Protein AF-A0A9D4HPY4-F1 (afdb_monomer_lite)

pLDDT: mean 86.88, std 7.31, range [51.81, 95.44]

Foldseek 3Di:
DDDDDPVLLVCLQQDLVSVLVVLCVLCVVDDDLVSLVVNVVSLVSSLVVLVVPPPSSVVSNVSNVVSSVVVVSQVVLVPDDVRVNVSVVVVVVVD

Radius of gyration: 14.13 Å; chains: 1; bounding box: 35×23×38 Å

Organism: Dreissena polymorpha (NCBI:txid45954)

Structure (mmCIF, N/CA/C/O backbone):
data_AF-A0A9D4HPY4-F1
#
_entry.id   AF-A0A9D4HPY4-F1
#
loop_
_atom_site.group_PDB
_atom_site.id
_atom_site.type_symbol
_atom_site.label_atom_id
_atom_site.label_alt_id
_atom_site.label_comp_id
_atom_site.label_asym_id
_atom_site.label_entity_id
_atom_site.label_seq_id
_atom_site.pdbx_PDB_ins_code
_atom_site.Cartn_x
_atom_site.Cartn_y
_atom_site.Cartn_z
_atom_site.occupancy
_atom_site.B_iso_or_equiv
_atom_site.auth_seq_id
_atom_site.auth_comp_id
_atom_site.auth_asym_id
_atom_site.auth_atom_id
_atom_site.pdbx_PDB_model_num
ATOM 1 N N . MET A 1 1 ? -15.557 1.119 -7.661 1.00 51.81 1 MET A N 1
ATOM 2 C CA . MET A 1 1 ? -14.199 0.604 -7.387 1.00 51.81 1 MET A CA 1
ATOM 3 C C . MET A 1 1 ? -13.515 0.445 -8.736 1.00 51.81 1 MET A C 1
ATOM 5 O O . MET A 1 1 ? -13.965 -0.395 -9.500 1.00 51.81 1 MET A O 1
ATOM 9 N N . HIS A 1 2 ? -12.553 1.308 -9.085 1.00 62.16 2 HIS A N 1
ATOM 10 C CA . HIS A 1 2 ? -11.766 1.136 -10.319 1.00 62.16 2 HIS A CA 1
ATOM 11 C C . HIS A 1 2 ? -10.943 -0.146 -10.191 1.00 62.16 2 HIS A C 1
ATOM 13 O O . HIS A 1 2 ? -10.202 -0.287 -9.213 1.00 62.16 2 HIS A O 1
ATOM 19 N N . VAL A 1 3 ? -11.147 -1.086 -11.111 1.00 69.00 3 VAL A N 1
ATOM 20 C CA . VAL A 1 3 ? -10.382 -2.333 -11.196 1.00 69.00 3 VAL A CA 1
ATOM 21 C C . VAL A 1 3 ? -9.139 -2.025 -12.015 1.00 69.00 3 VAL A C 1
ATOM 23 O O . VAL A 1 3 ? -9.270 -1.574 -13.148 1.00 69.00 3 VAL A O 1
ATOM 26 N N . LEU A 1 4 ? -7.959 -2.261 -11.443 1.00 73.88 4 LEU A N 1
ATOM 27 C CA . LEU A 1 4 ? -6.702 -2.065 -12.160 1.00 73.88 4 LEU A CA 1
ATOM 28 C C . LEU A 1 4 ? -6.603 -3.082 -13.292 1.00 73.88 4 LEU A C 1
ATOM 30 O O . LEU A 1 4 ? -6.730 -4.291 -13.078 1.00 73.88 4 LEU A O 1
ATOM 34 N N . THR A 1 5 ? -6.370 -2.579 -14.492 1.00 84.69 5 THR A N 1
ATOM 35 C CA . THR A 1 5 ? -5.978 -3.384 -15.641 1.00 84.69 5 THR A CA 1
ATOM 36 C C . THR A 1 5 ? -4.573 -3.950 -15.433 1.00 84.69 5 THR A C 1
ATOM 38 O O . THR A 1 5 ? -3.798 -3.478 -14.596 1.00 84.69 5 THR A O 1
ATOM 41 N N . LYS A 1 6 ? -4.226 -4.986 -16.206 1.00 81.69 6 LYS A N 1
ATOM 42 C CA . LYS A 1 6 ? -2.881 -5.573 -16.165 1.00 81.69 6 LYS A CA 1
ATOM 43 C C . LYS A 1 6 ? -1.807 -4.532 -16.502 1.00 81.69 6 LYS A C 1
ATOM 45 O O . LYS A 1 6 ? -0.784 -4.500 -15.833 1.00 81.69 6 LYS A O 1
ATOM 50 N N . ASP A 1 7 ? -2.075 -3.662 -17.473 1.00 84.75 7 ASP A N 1
ATOM 51 C CA . ASP A 1 7 ? -1.128 -2.637 -17.915 1.00 84.75 7 ASP A CA 1
ATOM 52 C C . ASP A 1 7 ? -0.882 -1.583 -16.825 1.00 84.75 7 ASP A C 1
ATOM 54 O O . ASP A 1 7 ? 0.268 -1.258 -16.541 1.00 84.75 7 ASP A O 1
ATOM 58 N N . GLU A 1 8 ? -1.934 -1.116 -16.139 1.00 83.50 8 GLU A N 1
ATOM 59 C CA . GLU A 1 8 ? -1.799 -0.207 -14.986 1.00 83.50 8 GLU A CA 1
ATOM 60 C C . GLU A 1 8 ? -0.993 -0.855 -13.849 1.00 83.50 8 GLU A C 1
ATOM 62 O O . GLU A 1 8 ? -0.163 -0.200 -13.217 1.00 83.50 8 GLU A O 1
ATOM 67 N N . LEU A 1 9 ? -1.193 -2.157 -13.607 1.00 83.75 9 LEU A N 1
ATOM 68 C CA . LEU A 1 9 ? -0.433 -2.901 -12.604 1.00 83.75 9 LEU A CA 1
ATOM 69 C C . LEU A 1 9 ? 1.053 -2.998 -12.977 1.00 83.75 9 LEU A C 1
ATOM 71 O O . LEU A 1 9 ? 1.915 -2.810 -12.120 1.00 83.75 9 LEU A O 1
ATOM 75 N N . THR A 1 10 ? 1.355 -3.269 -14.249 1.00 84.44 10 THR A N 1
ATOM 76 C CA . THR A 1 10 ? 2.728 -3.330 -14.759 1.00 84.44 10 THR A CA 1
ATOM 77 C C . THR A 1 10 ? 3.409 -1.967 -14.656 1.00 84.44 10 THR A C 1
ATOM 79 O O . THR A 1 10 ? 4.517 -1.902 -14.135 1.00 84.44 10 THR A O 1
ATOM 82 N N . ILE A 1 11 ? 2.757 -0.871 -15.061 1.00 85.31 11 ILE A N 1
ATOM 83 C CA . ILE A 1 11 ? 3.330 0.484 -14.950 1.00 85.31 11 ILE A CA 1
ATOM 84 C C . ILE A 1 11 ? 3.636 0.817 -13.487 1.00 85.31 11 ILE A C 1
ATOM 86 O O . ILE A 1 11 ? 4.753 1.223 -13.177 1.00 85.31 11 ILE A O 1
ATOM 90 N N . ALA A 1 12 ? 2.702 0.545 -12.571 1.00 84.44 12 ALA A N 1
ATOM 91 C CA . ALA A 1 12 ? 2.894 0.773 -11.138 1.00 84.44 12 ALA A CA 1
ATOM 92 C C . ALA A 1 12 ? 4.048 -0.043 -10.520 1.00 84.44 12 ALA A C 1
ATOM 94 O O . ALA A 1 12 ? 4.508 0.287 -9.430 1.00 84.44 12 ALA A O 1
ATOM 95 N N . CYS A 1 13 ? 4.531 -1.103 -11.183 1.00 84.56 13 CYS A N 1
ATOM 96 C CA . CYS A 1 13 ? 5.721 -1.833 -10.735 1.00 84.56 13 CYS A CA 1
ATOM 97 C C . CYS A 1 13 ? 7.017 -1.064 -10.993 1.00 84.56 13 CYS A C 1
ATOM 99 O O . CYS A 1 13 ? 7.963 -1.209 -10.223 1.00 84.56 13 CYS A O 1
ATOM 101 N N . PHE A 1 14 ? 7.077 -0.282 -12.070 1.00 85.25 14 PHE A N 1
ATOM 102 C CA . PHE A 1 14 ? 8.311 0.359 -12.532 1.00 85.25 14 PHE A CA 1
ATOM 103 C C . PHE A 1 14 ? 8.320 1.873 -12.295 1.00 85.25 14 PHE A C 1
ATOM 105 O O . PHE A 1 14 ? 9.394 2.454 -12.129 1.00 85.25 14 PHE A O 1
ATOM 112 N N . ASP A 1 15 ? 7.140 2.486 -12.212 1.00 89.50 15 ASP A N 1
ATOM 113 C CA . ASP A 1 15 ? 6.933 3.911 -11.986 1.00 89.50 15 ASP A CA 1
ATOM 114 C C . ASP A 1 15 ? 6.464 4.173 -10.543 1.00 89.50 15 ASP A C 1
ATOM 116 O O . ASP A 1 15 ? 5.336 3.862 -10.147 1.00 89.50 15 ASP A O 1
ATOM 120 N N . GLU A 1 16 ? 7.369 4.734 -9.737 1.00 89.06 16 GLU A N 1
ATOM 121 C CA . GLU A 1 16 ? 7.110 5.036 -8.328 1.00 89.06 16 GLU A CA 1
ATOM 122 C C . GLU A 1 16 ? 6.147 6.214 -8.131 1.00 89.06 16 GLU A C 1
ATOM 124 O O . GLU A 1 16 ? 5.423 6.235 -7.132 1.00 89.06 16 GLU A O 1
ATOM 129 N N . ASP A 1 17 ? 6.103 7.147 -9.084 1.00 90.94 17 ASP A N 1
ATOM 130 C CA . ASP A 1 17 ? 5.217 8.309 -9.044 1.00 90.94 17 ASP A CA 1
ATOM 131 C C . ASP A 1 17 ? 3.791 7.886 -9.405 1.00 90.94 17 ASP A C 1
ATOM 133 O O . ASP A 1 17 ? 2.840 8.249 -8.712 1.00 90.94 17 ASP A O 1
ATOM 137 N N . TYR A 1 18 ? 3.636 7.015 -10.407 1.00 91.56 18 TYR A N 1
ATOM 138 C CA . TYR A 1 18 ? 2.335 6.435 -10.739 1.00 91.56 18 TYR A CA 1
ATOM 139 C C . TYR A 1 18 ? 1.779 5.565 -9.599 1.00 91.56 18 TYR A C 1
ATOM 141 O O . TYR A 1 18 ? 0.595 5.633 -9.262 1.00 91.56 18 TYR A O 1
ATOM 149 N N . PHE A 1 19 ? 2.631 4.776 -8.935 1.00 91.19 19 PHE A N 1
ATOM 150 C CA . PHE A 1 19 ? 2.218 4.034 -7.741 1.00 91.19 19 PHE A CA 1
ATOM 151 C C . PHE A 1 19 ? 1.786 4.961 -6.591 1.00 91.19 19 PHE A C 1
ATOM 153 O O . PHE A 1 19 ? 0.795 4.674 -5.909 1.00 91.19 19 PHE A O 1
ATOM 160 N N . ALA A 1 20 ? 2.502 6.070 -6.378 1.00 91.56 20 ALA A N 1
ATOM 161 C CA . ALA A 1 20 ? 2.132 7.086 -5.394 1.00 91.56 20 ALA A CA 1
ATOM 162 C C . ALA A 1 20 ? 0.770 7.719 -5.722 1.00 91.56 20 ALA A C 1
ATOM 164 O O . ALA A 1 20 ? -0.083 7.816 -4.839 1.00 91.56 20 ALA A O 1
ATOM 165 N N . GLU A 1 21 ? 0.520 8.049 -6.990 1.00 92.50 21 GLU A N 1
ATOM 166 C CA . GLU A 1 21 ? -0.761 8.591 -7.448 1.00 92.50 21 GLU A CA 1
ATOM 167 C C . GLU A 1 21 ? -1.918 7.623 -7.154 1.00 92.50 21 GLU A C 1
ATOM 169 O O . GLU A 1 21 ? -2.937 8.012 -6.577 1.00 92.50 21 GLU A O 1
ATOM 174 N N . LEU A 1 22 ? -1.752 6.334 -7.474 1.00 89.88 22 LEU A N 1
ATOM 175 C CA . LEU A 1 22 ? -2.763 5.316 -7.178 1.00 89.88 22 LEU A CA 1
ATOM 176 C C . LEU A 1 22 ? -3.046 5.208 -5.674 1.00 89.88 22 LEU A C 1
ATOM 178 O O . LEU A 1 22 ? -4.208 5.070 -5.281 1.00 89.88 22 LEU A O 1
ATOM 182 N N . LEU A 1 23 ? -2.013 5.275 -4.828 1.00 90.12 23 LEU A N 1
ATOM 183 C CA . LEU A 1 23 ? -2.179 5.293 -3.374 1.00 90.12 23 LEU A CA 1
ATOM 184 C C . LEU A 1 23 ? -2.926 6.548 -2.913 1.00 90.12 23 LEU A C 1
ATOM 186 O O . LEU A 1 23 ? -3.890 6.431 -2.158 1.00 90.12 23 LEU A O 1
ATOM 190 N N . GLU A 1 24 ? -2.547 7.730 -3.391 1.00 91.56 24 GLU A N 1
ATOM 191 C CA . GLU A 1 24 ? -3.202 8.998 -3.052 1.00 91.56 24 GLU A CA 1
ATOM 192 C C . GLU A 1 24 ? -4.679 8.996 -3.421 1.00 91.56 24 GLU A C 1
ATOM 194 O O . GLU A 1 24 ? -5.519 9.358 -2.596 1.00 91.56 24 GLU A O 1
ATOM 199 N N . GLN A 1 25 ? -5.026 8.481 -4.600 1.00 89.69 25 GLN A N 1
ATOM 200 C CA . GLN A 1 25 ? -6.417 8.323 -5.016 1.00 89.69 25 GLN A CA 1
ATOM 201 C C . GLN A 1 25 ? -7.222 7.440 -4.047 1.00 89.69 25 GLN A C 1
ATOM 203 O O . GLN A 1 25 ? -8.400 7.715 -3.804 1.00 89.69 25 GLN A O 1
ATOM 208 N N . LYS A 1 26 ? -6.620 6.388 -3.465 1.00 86.75 26 LYS A N 1
ATOM 209 C CA . LYS A 1 26 ? -7.295 5.556 -2.447 1.00 86.75 26 LYS A CA 1
ATOM 210 C C . LYS A 1 26 ? -7.411 6.264 -1.101 1.00 86.75 26 LYS A C 1
ATOM 212 O O . LYS A 1 26 ? -8.403 6.071 -0.403 1.00 86.75 26 LYS A O 1
ATOM 217 N N . LEU A 1 27 ? -6.411 7.062 -0.741 1.00 88.81 27 LEU A N 1
ATOM 218 C CA . LEU A 1 27 ? -6.313 7.737 0.553 1.00 88.81 27 LEU A CA 1
ATOM 219 C C . LEU A 1 27 ? -7.095 9.059 0.612 1.00 88.81 27 LEU A C 1
ATOM 221 O O 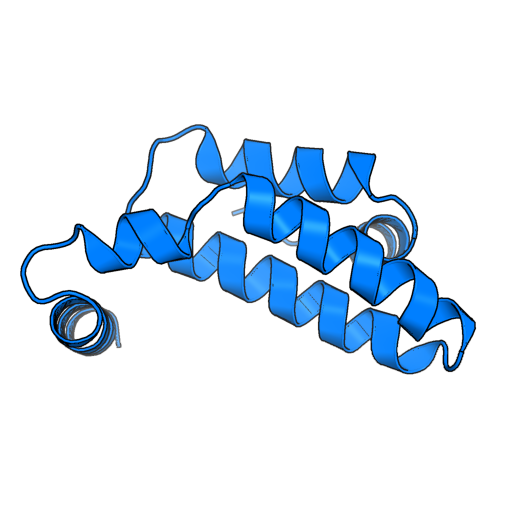. LEU A 1 27 ? -7.359 9.555 1.707 1.00 88.81 27 LEU A O 1
ATOM 225 N N . ASN A 1 28 ? -7.511 9.606 -0.535 1.00 87.31 28 ASN A N 1
ATOM 226 C CA . ASN A 1 28 ? -8.140 10.927 -0.649 1.00 87.31 28 ASN A CA 1
ATOM 227 C C . ASN A 1 28 ? -9.434 11.085 0.180 1.00 87.31 28 ASN A C 1
ATOM 229 O O . ASN A 1 28 ? -9.784 12.183 0.597 1.00 87.31 28 ASN A O 1
ATOM 233 N N . ASN A 1 29 ? -10.129 9.983 0.479 1.00 82.38 29 ASN A N 1
ATOM 234 C CA . ASN A 1 29 ? -11.370 9.993 1.265 1.00 82.38 29 ASN A CA 1
ATOM 235 C C . ASN A 1 29 ? -11.146 9.839 2.785 1.00 82.38 29 ASN A C 1
ATOM 237 O O . ASN A 1 29 ? -12.098 9.597 3.528 1.00 82.38 29 ASN A O 1
ATOM 241 N N . GLY A 1 30 ? -9.902 9.974 3.252 1.00 86.94 30 GLY A N 1
ATOM 242 C CA . GLY A 1 30 ? -9.522 9.786 4.650 1.00 86.94 30 GLY A CA 1
ATOM 243 C C . GLY A 1 30 ? -9.180 8.334 4.995 1.00 86.94 30 GLY A C 1
ATOM 244 O O . GLY A 1 30 ? -9.404 7.408 4.220 1.00 86.94 30 GLY A O 1
ATOM 245 N N . LEU A 1 31 ? -8.597 8.129 6.179 1.00 90.56 31 LEU A N 1
ATOM 246 C CA . LEU A 1 31 ? -8.132 6.813 6.618 1.00 90.56 31 LEU A CA 1
ATOM 247 C C . LEU A 1 31 ? -9.234 6.044 7.358 1.00 90.56 31 LEU A C 1
ATOM 249 O O . LEU A 1 31 ? -9.712 6.466 8.411 1.00 90.56 31 LEU A O 1
ATOM 253 N N . SER A 1 32 ? -9.585 4.879 6.820 1.00 92.69 32 SER A N 1
ATOM 254 C CA . SER A 1 32 ? -10.485 3.886 7.412 1.00 92.69 32 SER A CA 1
ATOM 255 C C . SER A 1 32 ? -9.911 2.480 7.219 1.00 92.69 32 SER A C 1
ATOM 257 O O . SER A 1 32 ? -8.941 2.295 6.480 1.00 92.69 32 SER A O 1
ATOM 259 N N . TRP A 1 33 ? -10.512 1.465 7.851 1.00 92.94 33 TRP A N 1
ATOM 260 C CA . TRP A 1 33 ? -10.086 0.079 7.634 1.00 92.94 33 TRP A CA 1
ATOM 261 C C . TRP A 1 33 ? -10.269 -0.375 6.180 1.00 92.94 33 TRP A C 1
ATOM 263 O O . TRP A 1 33 ? -9.386 -1.050 5.659 1.00 92.94 33 TRP A O 1
ATOM 273 N N . ASP A 1 34 ? -11.333 0.054 5.495 1.00 91.12 34 ASP A N 1
ATOM 274 C CA . ASP A 1 34 ? -11.531 -0.216 4.061 1.00 91.12 34 ASP A CA 1
ATOM 275 C C . ASP 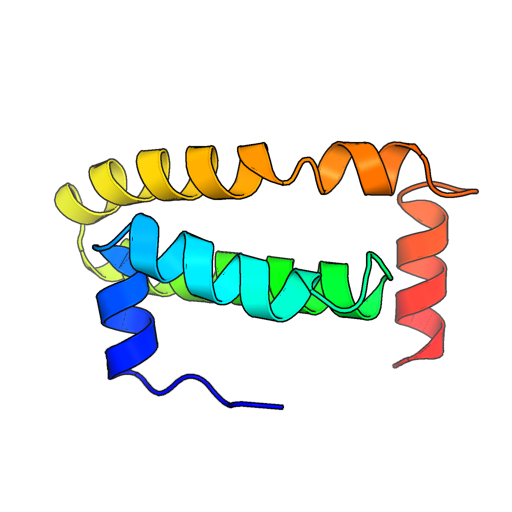A 1 34 ? -10.437 0.392 3.192 1.00 91.12 34 ASP A C 1
ATOM 277 O O . ASP A 1 34 ? -9.905 -0.251 2.283 1.00 91.12 34 ASP A O 1
ATOM 281 N N . VAL A 1 35 ? -10.081 1.641 3.487 1.00 90.69 35 VAL A N 1
ATOM 282 C CA . VAL A 1 35 ? -9.032 2.363 2.769 1.00 90.69 35 VAL A CA 1
ATOM 283 C C . VAL A 1 35 ? -7.675 1.708 3.021 1.00 90.69 35 VAL A C 1
ATOM 285 O O . VAL A 1 35 ? -6.931 1.470 2.072 1.00 90.69 35 VAL A O 1
ATOM 288 N N . PHE A 1 36 ? -7.384 1.329 4.270 1.00 91.88 36 PHE A N 1
ATOM 289 C CA . PHE A 1 36 ? -6.181 0.580 4.627 1.00 91.88 36 PHE A CA 1
ATOM 290 C C . PHE A 1 36 ? -6.094 -0.752 3.872 1.00 91.88 36 PHE A C 1
ATOM 292 O O . PHE A 1 36 ? -5.063 -1.042 3.266 1.00 91.88 36 PHE A O 1
ATOM 299 N N . VAL A 1 37 ? -7.174 -1.541 3.856 1.00 90.31 37 VAL A N 1
ATOM 300 C CA . VAL A 1 37 ? -7.229 -2.817 3.124 1.00 90.31 37 VAL A CA 1
ATOM 301 C C . VAL A 1 37 ? -7.009 -2.589 1.635 1.00 90.31 37 VAL A C 1
ATOM 303 O O . VAL A 1 37 ? -6.206 -3.288 1.027 1.00 90.31 37 VAL A O 1
ATOM 306 N N . THR A 1 38 ? -7.659 -1.586 1.048 1.00 89.69 38 THR A N 1
ATOM 307 C CA . THR A 1 38 ? -7.524 -1.286 -0.383 1.00 89.69 38 THR A CA 1
ATOM 308 C C . THR A 1 38 ? -6.091 -0.879 -0.743 1.00 89.69 38 THR A C 1
ATOM 310 O O . THR A 1 38 ? -5.541 -1.381 -1.722 1.00 89.69 38 THR A O 1
ATOM 313 N N . ALA A 1 39 ? -5.459 -0.018 0.062 1.00 90.50 39 ALA A N 1
ATOM 314 C CA . ALA A 1 39 ? -4.066 0.384 -0.127 1.00 90.50 39 ALA A CA 1
ATOM 315 C C . ALA A 1 39 ? -3.096 -0.798 0.049 1.00 90.50 39 ALA A C 1
ATOM 317 O O . ALA A 1 39 ? -2.152 -0.954 -0.726 1.00 90.50 39 ALA A O 1
ATOM 318 N N . PHE A 1 40 ? -3.346 -1.664 1.035 1.00 90.12 40 PHE A N 1
ATOM 319 C CA . PHE A 1 40 ? -2.533 -2.855 1.275 1.00 90.12 40 PHE A CA 1
ATOM 320 C C . PHE A 1 40 ? -2.670 -3.888 0.148 1.00 90.12 40 PHE A C 1
ATOM 322 O O . PHE A 1 40 ? -1.668 -4.436 -0.304 1.00 90.12 40 PHE A O 1
ATOM 329 N N . VAL A 1 41 ? -3.885 -4.124 -0.353 1.00 89.62 41 VAL A N 1
ATO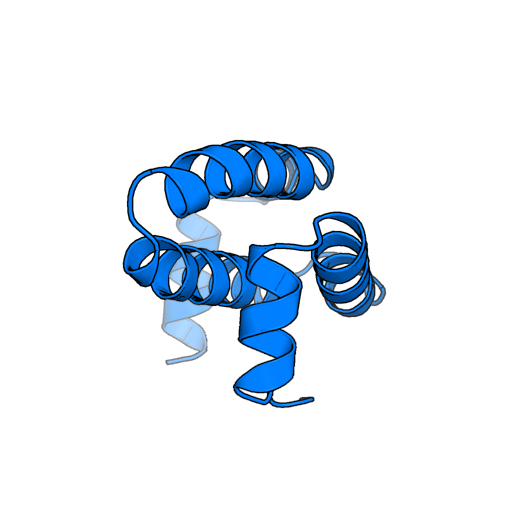M 330 C CA . VAL A 1 41 ? -4.136 -5.021 -1.492 1.00 89.62 41 VAL A CA 1
ATOM 331 C C . VAL A 1 41 ? -3.450 -4.505 -2.756 1.00 89.62 41 VAL A C 1
ATOM 333 O O . VAL A 1 41 ? -2.819 -5.298 -3.451 1.00 89.62 41 VAL A O 1
ATOM 336 N N . LEU A 1 42 ? -3.510 -3.196 -3.028 1.00 89.12 42 LEU A N 1
ATOM 337 C CA . LEU A 1 42 ? -2.765 -2.573 -4.127 1.00 89.12 42 LEU A CA 1
ATOM 338 C C . LEU A 1 42 ? -1.258 -2.842 -3.992 1.00 89.12 42 LEU A C 1
ATOM 340 O O . LEU A 1 42 ? -0.641 -3.335 -4.932 1.00 89.12 42 LEU A O 1
ATOM 344 N N . PHE A 1 43 ? -0.680 -2.583 -2.815 1.00 89.94 43 PHE A N 1
ATOM 345 C CA . PHE A 1 43 ? 0.737 -2.847 -2.562 1.00 89.94 43 PHE A CA 1
ATOM 346 C C . PHE A 1 43 ? 1.095 -4.320 -2.803 1.00 89.94 43 PHE A C 1
ATOM 348 O O . PHE A 1 43 ? 2.036 -4.609 -3.535 1.00 89.94 43 PHE A O 1
ATOM 355 N N . VAL A 1 44 ? 0.320 -5.265 -2.261 1.00 89.44 44 VAL A N 1
ATOM 356 C CA . VAL A 1 44 ? 0.557 -6.705 -2.464 1.00 89.44 44 VAL A CA 1
ATOM 357 C C . VAL A 1 44 ? 0.435 -7.102 -3.938 1.00 89.44 44 VAL A C 1
ATOM 359 O O . VAL A 1 44 ? 1.222 -7.924 -4.405 1.00 89.44 44 VAL A O 1
ATOM 362 N N . ALA A 1 45 ? -0.513 -6.530 -4.682 1.00 88.69 45 ALA A N 1
ATOM 363 C CA . ALA A 1 45 ? -0.681 -6.815 -6.104 1.00 88.69 45 ALA A CA 1
ATOM 364 C C . ALA A 1 45 ? 0.542 -6.366 -6.921 1.00 88.69 45 ALA A C 1
ATOM 366 O O . ALA A 1 45 ? 1.065 -7.152 -7.709 1.00 88.69 45 ALA A O 1
ATOM 367 N N . VAL A 1 46 ? 1.056 -5.160 -6.660 1.00 87.81 46 VAL A N 1
ATOM 368 C CA . VAL A 1 46 ? 2.281 -4.644 -7.294 1.00 87.81 46 VAL A CA 1
ATOM 369 C C . VAL A 1 46 ? 3.504 -5.478 -6.888 1.00 87.81 46 VAL A C 1
ATOM 371 O O . VAL A 1 46 ? 4.289 -5.880 -7.739 1.00 87.81 46 VAL A O 1
ATOM 374 N N . VAL A 1 47 ? 3.644 -5.834 -5.605 1.00 86.50 47 VAL A N 1
ATOM 375 C CA . VAL A 1 47 ? 4.745 -6.688 -5.105 1.00 86.50 47 VAL A CA 1
ATOM 376 C C . VAL A 1 47 ? 4.696 -8.107 -5.684 1.00 86.50 47 VAL A C 1
ATOM 378 O O . VAL A 1 47 ? 5.721 -8.768 -5.841 1.00 86.50 47 VAL A O 1
ATOM 381 N N . ARG A 1 48 ? 3.511 -8.619 -6.003 1.00 87.12 48 ARG A N 1
ATOM 382 C CA . ARG A 1 48 ? 3.390 -9.911 -6.675 1.00 87.12 48 ARG A CA 1
ATOM 383 C C . ARG A 1 48 ? 3.805 -9.801 -8.135 1.00 87.12 48 ARG A C 1
ATOM 385 O O . ARG A 1 48 ? 4.537 -10.662 -8.609 1.00 87.12 48 ARG A O 1
ATOM 392 N N . GLU A 1 49 ? 3.367 -8.761 -8.830 1.00 86.62 49 GLU A N 1
ATOM 393 C CA . GLU A 1 49 ? 3.702 -8.561 -10.239 1.00 86.62 49 GLU A CA 1
ATOM 394 C C . GLU A 1 49 ? 5.205 -8.323 -10.420 1.00 86.62 49 GLU A C 1
ATOM 396 O O . GLU A 1 49 ? 5.842 -8.996 -11.226 1.00 86.62 49 GLU A O 1
ATOM 401 N N . ILE A 1 50 ? 5.810 -7.483 -9.578 1.00 85.06 50 ILE A N 1
ATOM 402 C CA . ILE A 1 50 ? 7.241 -7.167 -9.633 1.00 85.06 50 ILE A CA 1
ATOM 403 C C . ILE A 1 50 ? 8.143 -8.399 -9.433 1.00 85.06 50 ILE A C 1
ATOM 405 O O . ILE A 1 50 ? 9.253 -8.456 -9.963 1.00 85.06 50 ILE A O 1
ATOM 409 N N . SER A 1 51 ? 7.661 -9.416 -8.705 1.00 83.12 51 SER A N 1
ATOM 410 C CA . SER A 1 51 ? 8.407 -10.657 -8.464 1.00 83.12 51 SER A CA 1
ATOM 411 C C . SER A 1 51 ? 8.667 -11.470 -9.738 1.00 83.12 51 SER A C 1
ATOM 413 O O . SER A 1 51 ? 9.583 -12.289 -9.759 1.00 83.12 51 SER A O 1
ATOM 415 N N . ASN A 1 52 ? 7.934 -11.194 -10.821 1.00 85.19 52 ASN A N 1
ATOM 416 C CA . ASN A 1 52 ? 8.138 -11.823 -12.125 1.00 85.19 52 ASN A CA 1
ATOM 417 C C . ASN A 1 52 ? 9.391 -11.301 -12.867 1.00 85.19 52 ASN A C 1
ATOM 419 O O . ASN A 1 52 ? 9.780 -11.889 -13.874 1.00 85.19 52 ASN A O 1
ATOM 423 N N . TYR A 1 53 ? 10.037 -10.228 -12.384 1.00 80.69 53 TYR A N 1
ATOM 424 C CA . TYR A 1 53 ? 11.091 -9.490 -13.104 1.00 80.69 53 TYR A CA 1
ATOM 425 C C . TYR A 1 53 ? 12.490 -9.576 -12.446 1.00 80.69 53 TYR A C 1
ATOM 427 O O . TYR A 1 53 ? 13.355 -8.731 -12.675 1.00 80.69 53 TYR A O 1
ATOM 435 N N . ASN A 1 54 ? 12.748 -10.617 -11.640 1.00 77.94 54 ASN A N 1
ATOM 436 C CA . ASN A 1 54 ? 14.064 -10.952 -11.061 1.00 77.94 54 ASN A CA 1
ATOM 437 C C . ASN A 1 54 ? 14.804 -9.747 -10.417 1.00 77.94 54 ASN A C 1
ATOM 439 O O . ASN A 1 54 ? 14.274 -9.094 -9.519 1.00 77.94 54 ASN A O 1
ATOM 443 N N . ALA A 1 55 ? 16.053 -9.473 -10.823 1.00 74.44 55 ALA A N 1
ATOM 444 C CA . ALA A 1 55 ? 16.920 -8.467 -10.199 1.00 74.44 5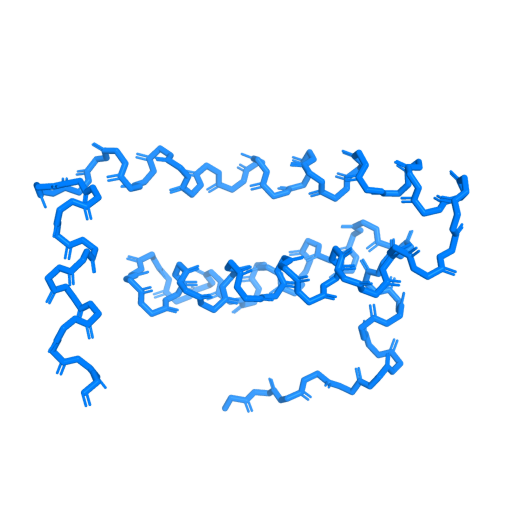5 ALA A CA 1
ATOM 445 C C . ALA A 1 55 ? 16.430 -7.022 -10.405 1.00 74.44 55 ALA A C 1
ATOM 447 O O . ALA A 1 55 ? 16.540 -6.204 -9.491 1.00 74.44 55 ALA A O 1
ATOM 448 N N . GLU A 1 56 ? 15.852 -6.721 -11.570 1.00 77.06 56 GLU A N 1
ATOM 449 C CA . GLU A 1 56 ? 15.221 -5.427 -11.856 1.00 77.06 56 GLU A CA 1
ATOM 450 C C . GLU A 1 56 ? 14.007 -5.219 -10.943 1.00 77.06 56 GLU A C 1
ATOM 452 O O . GLU A 1 56 ? 13.863 -4.170 -10.312 1.00 77.06 56 GLU A O 1
ATOM 457 N N . GLY A 1 57 ? 13.218 -6.277 -10.735 1.00 77.12 57 GLY A N 1
ATOM 458 C CA . GLY A 1 57 ? 12.110 -6.259 -9.787 1.00 77.12 57 GLY A CA 1
ATOM 459 C C . GLY A 1 57 ? 12.534 -5.932 -8.347 1.00 77.12 57 GLY A C 1
ATOM 460 O O . GLY A 1 57 ? 11.847 -5.189 -7.648 1.00 77.12 57 GLY A O 1
ATOM 461 N N . PHE A 1 58 ? 13.698 -6.407 -7.890 1.00 78.56 58 PHE A N 1
ATOM 462 C CA . PHE A 1 58 ? 14.179 -6.107 -6.535 1.00 78.56 58 PHE A CA 1
ATOM 463 C C . PHE A 1 58 ? 14.556 -4.626 -6.342 1.00 78.56 58 PHE A C 1
ATOM 465 O O . PHE A 1 58 ? 14.298 -4.053 -5.279 1.00 78.56 58 PHE A O 1
ATOM 472 N N . TYR A 1 59 ? 15.136 -3.985 -7.363 1.00 82.75 59 TYR A N 1
ATOM 473 C CA . TYR A 1 59 ? 15.454 -2.553 -7.331 1.00 82.75 59 TYR A CA 1
ATOM 474 C C . TYR A 1 59 ? 14.187 -1.705 -7.165 1.00 82.75 59 TYR A C 1
ATOM 476 O O . TYR A 1 59 ? 14.106 -0.860 -6.267 1.00 82.75 59 TYR A O 1
ATOM 484 N N . HIS A 1 60 ? 13.173 -1.981 -7.983 1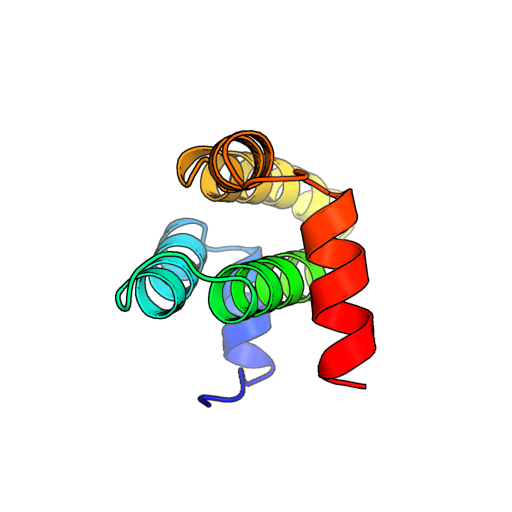.00 84.31 60 HIS A N 1
ATOM 485 C CA . HIS A 1 60 ? 11.904 -1.263 -7.947 1.00 84.31 60 HIS A CA 1
ATOM 486 C C . HIS A 1 60 ? 11.087 -1.582 -6.678 1.00 84.31 60 HIS A C 1
ATOM 488 O O . HIS A 1 60 ? 10.459 -0.688 -6.111 1.00 84.31 60 HIS A O 1
ATOM 494 N N . LEU A 1 61 ? 11.186 -2.798 -6.126 1.00 85.69 61 LEU A N 1
ATOM 495 C CA . LEU A 1 61 ? 10.534 -3.166 -4.864 1.00 85.69 61 LEU A CA 1
ATOM 496 C C . LEU A 1 61 ? 10.971 -2.261 -3.702 1.00 85.69 61 LEU A C 1
ATOM 498 O O . LEU A 1 61 ? 10.132 -1.817 -2.917 1.00 85.69 61 LEU A O 1
ATOM 502 N N . ASN A 1 62 ? 12.267 -1.955 -3.596 1.00 85.31 62 ASN A N 1
ATOM 503 C CA . ASN A 1 62 ? 12.772 -1.055 -2.555 1.00 85.31 62 ASN A CA 1
ATOM 504 C C . ASN A 1 62 ? 12.197 0.362 -2.688 1.00 85.31 62 ASN A C 1
ATOM 506 O O . ASN A 1 62 ? 11.854 0.984 -1.678 1.00 85.31 62 ASN A O 1
ATOM 510 N N . LYS A 1 63 ? 12.051 0.867 -3.918 1.00 86.62 63 LYS A N 1
ATOM 511 C CA . LYS A 1 63 ? 11.421 2.169 -4.175 1.00 86.62 63 LYS A CA 1
ATOM 512 C C . LYS A 1 63 ? 9.957 2.179 -3.739 1.00 86.62 63 LYS A C 1
ATOM 514 O O . LYS A 1 63 ? 9.559 3.032 -2.947 1.00 86.62 63 LYS A O 1
ATOM 519 N N . LEU A 1 64 ? 9.188 1.171 -4.146 1.00 88.06 64 LEU A N 1
ATOM 520 C CA . LEU A 1 64 ? 7.771 1.042 -3.798 1.00 88.06 64 LEU A CA 1
ATOM 521 C C . LEU A 1 64 ? 7.546 0.901 -2.289 1.00 88.06 64 LEU A C 1
ATOM 523 O O . LEU A 1 64 ? 6.631 1.511 -1.735 1.00 88.06 64 LEU A O 1
ATOM 527 N N . GLN A 1 65 ? 8.407 0.153 -1.591 1.00 87.06 65 GLN A N 1
ATOM 528 C CA . GLN A 1 65 ? 8.374 0.080 -0.127 1.00 87.06 65 GLN A CA 1
ATOM 529 C C . GLN A 1 65 ? 8.592 1.452 0.518 1.00 87.06 65 GLN A C 1
ATOM 531 O O . GLN A 1 65 ? 7.921 1.780 1.498 1.00 87.06 65 GLN A O 1
ATOM 536 N N . ASN A 1 66 ? 9.505 2.264 -0.019 1.00 89.38 66 ASN A N 1
ATOM 537 C CA . ASN A 1 66 ? 9.730 3.617 0.479 1.00 89.38 66 ASN A CA 1
ATOM 538 C C . ASN A 1 66 ? 8.522 4.523 0.222 1.00 89.38 66 ASN A C 1
ATOM 540 O O . ASN A 1 66 ? 8.132 5.250 1.132 1.00 89.38 66 ASN A O 1
ATOM 544 N N . VAL A 1 67 ? 7.893 4.444 -0.956 1.00 88.25 67 VAL A N 1
ATOM 545 C CA . VAL A 1 67 ? 6.644 5.167 -1.249 1.00 88.25 67 VAL A CA 1
ATOM 546 C C . VAL A 1 67 ? 5.546 4.765 -0.265 1.00 88.25 67 VAL A C 1
ATOM 548 O O . VAL A 1 67 ? 4.990 5.623 0.412 1.00 88.25 67 VAL A O 1
ATOM 551 N N . PHE A 1 68 ? 5.297 3.467 -0.082 1.00 87.38 68 PHE A N 1
ATOM 552 C CA . PHE A 1 68 ? 4.265 2.981 0.838 1.00 87.38 68 PHE A CA 1
ATOM 553 C C . PHE A 1 68 ? 4.504 3.436 2.290 1.00 87.38 68 PHE A C 1
ATOM 555 O O . PHE A 1 68 ? 3.572 3.840 2.988 1.00 87.38 68 PHE A O 1
ATOM 562 N N . ARG A 1 69 ? 5.766 3.442 2.746 1.00 88.69 69 ARG A N 1
ATOM 563 C CA . ARG A 1 69 ? 6.145 3.933 4.084 1.00 88.69 69 ARG A CA 1
ATOM 564 C C . ARG A 1 69 ? 5.856 5.424 4.283 1.00 88.69 69 ARG A C 1
ATOM 566 O O . ARG A 1 69 ? 5.512 5.803 5.403 1.00 88.69 69 ARG A O 1
ATOM 573 N N . LYS A 1 70 ? 5.943 6.261 3.238 1.00 90.69 70 LYS A N 1
ATOM 574 C CA . LYS A 1 70 ? 5.650 7.709 3.334 1.00 90.69 70 LYS A CA 1
ATOM 575 C C . LYS A 1 70 ? 4.224 7.986 3.815 1.00 90.69 70 LYS A C 1
ATOM 577 O O . LYS A 1 70 ? 4.015 8.961 4.529 1.00 90.69 70 LYS A O 1
ATOM 582 N N . TYR A 1 71 ? 3.267 7.110 3.506 1.00 87.38 71 TYR A N 1
ATOM 583 C CA . TYR A 1 71 ? 1.865 7.276 3.909 1.00 87.38 71 TYR A CA 1
ATOM 584 C C . TYR A 1 71 ? 1.576 6.868 5.360 1.00 87.38 71 TYR A C 1
ATOM 586 O O . TYR A 1 71 ? 0.443 7.007 5.817 1.00 87.38 71 TYR A O 1
ATOM 594 N N . ARG A 1 72 ? 2.579 6.374 6.105 1.00 88.81 72 ARG A N 1
ATOM 595 C CA . ARG A 1 72 ? 2.496 6.090 7.552 1.00 88.81 72 ARG A CA 1
ATOM 596 C C . ARG A 1 72 ? 1.280 5.241 7.960 1.00 88.81 72 ARG A C 1
ATOM 598 O O . ARG A 1 72 ? 0.768 5.364 9.071 1.00 88.81 72 ARG A O 1
ATOM 605 N N . LEU A 1 73 ? 0.832 4.340 7.083 1.00 86.44 73 LEU A N 1
ATOM 606 C CA . LEU A 1 73 ? -0.340 3.490 7.326 1.00 86.44 73 LEU A CA 1
ATOM 607 C C . LEU A 1 73 ? -0.152 2.589 8.553 1.00 86.44 73 LEU A C 1
ATOM 609 O O . LEU A 1 73 ? -1.093 2.365 9.308 1.00 86.44 73 LEU A O 1
ATOM 613 N N . THR A 1 74 ? 1.075 2.133 8.807 1.00 85.81 74 THR A N 1
ATOM 614 C CA . THR A 1 74 ? 1.432 1.382 10.020 1.00 85.81 74 THR A CA 1
ATOM 615 C C . THR A 1 74 ? 1.253 2.205 11.293 1.00 85.81 74 THR A C 1
ATOM 617 O O . THR A 1 74 ? 0.777 1.681 12.300 1.00 85.81 74 THR A O 1
ATOM 620 N N . ASP A 1 75 ? 1.583 3.495 11.248 1.00 90.94 75 ASP A N 1
ATOM 621 C CA . ASP A 1 75 ? 1.430 4.401 12.388 1.00 90.94 75 ASP A CA 1
ATOM 622 C C . ASP A 1 75 ? -0.049 4.693 12.632 1.00 90.94 75 ASP A C 1
ATOM 624 O O . ASP A 1 75 ? -0.502 4.726 13.775 1.00 90.94 75 ASP A O 1
ATOM 628 N N . TRP A 1 76 ? -0.828 4.843 11.557 1.00 93.25 76 TRP A N 1
ATOM 629 C CA . TRP A 1 76 ? -2.275 4.975 11.663 1.00 93.25 76 TRP A CA 1
ATOM 630 C C . TRP A 1 76 ? -2.907 3.757 12.350 1.00 93.25 76 TRP A C 1
ATOM 632 O O . TRP A 1 76 ? -3.702 3.943 13.273 1.00 93.25 76 TRP A O 1
ATOM 642 N N . VAL A 1 77 ? -2.504 2.532 11.981 1.00 92.44 77 VAL A N 1
ATOM 643 C CA . VAL A 1 77 ? -2.952 1.295 12.649 1.00 92.44 77 VAL A CA 1
ATOM 644 C C . VAL A 1 77 ? -2.554 1.277 14.125 1.00 92.44 77 VAL A C 1
ATOM 646 O O . VAL A 1 77 ? -3.365 0.918 14.981 1.00 92.44 77 VAL A O 1
ATOM 649 N N . ALA A 1 78 ? -1.326 1.690 14.449 1.00 91.44 78 ALA A N 1
ATOM 650 C CA . ALA A 1 78 ? -0.843 1.748 15.828 1.00 91.44 78 ALA A CA 1
ATOM 651 C C . ALA A 1 78 ? -1.639 2.730 16.710 1.00 91.44 78 ALA A C 1
ATOM 653 O O . ALA A 1 78 ? -1.704 2.530 17.926 1.00 91.44 78 ALA A O 1
ATOM 654 N N . ASN A 1 79 ? -2.268 3.736 16.095 1.00 94.31 79 ASN A N 1
ATOM 655 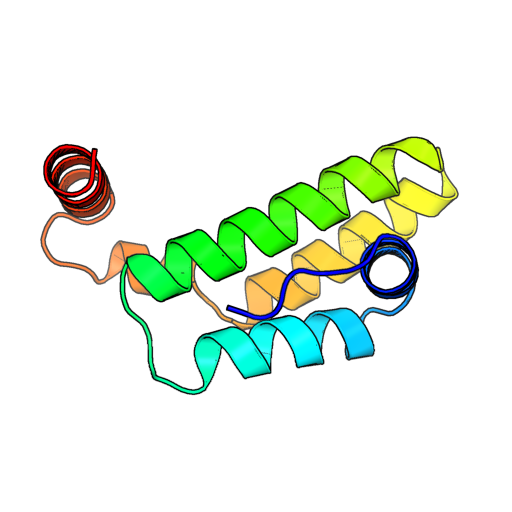C CA . ASN A 1 79 ? -3.100 4.742 16.754 1.00 94.31 79 ASN A CA 1
ATOM 656 C C . ASN A 1 79 ? -4.593 4.374 16.830 1.00 94.31 79 ASN A C 1
ATOM 658 O O . ASN A 1 79 ? -5.358 5.097 17.467 1.00 94.31 79 ASN A O 1
ATOM 662 N N . GLN A 1 80 ? -5.033 3.263 16.229 1.00 93.88 80 GLN A N 1
ATOM 663 C CA . GLN A 1 80 ? -6.426 2.827 16.354 1.00 93.88 80 GLN A CA 1
ATOM 664 C C . GLN A 1 80 ? -6.705 2.233 17.746 1.00 93.88 80 GLN A C 1
ATOM 666 O O . GLN A 1 80 ? -5.868 1.495 18.282 1.00 93.88 80 GLN A O 1
ATOM 671 N N . PRO A 1 81 ? -7.899 2.457 18.331 1.00 93.19 81 PRO A N 1
ATOM 672 C CA . PRO A 1 81 ? -8.325 1.742 19.531 1.00 93.19 81 PRO A CA 1
ATOM 673 C C . PRO A 1 81 ? -8.254 0.232 19.293 1.00 93.19 81 PRO A C 1
ATOM 675 O O . PRO A 1 81 ? -8.811 -0.270 18.321 1.00 93.19 81 PRO A O 1
ATOM 678 N N . GLY A 1 82 ? -7.527 -0.503 20.136 1.00 92.31 82 GLY A N 1
ATOM 679 C CA . GLY A 1 82 ? -7.313 -1.943 19.951 1.00 92.31 82 GLY A CA 1
ATOM 680 C C . GLY A 1 82 ? -6.320 -2.329 18.842 1.00 92.31 82 GLY A C 1
ATOM 681 O O . GLY A 1 82 ? -6.048 -3.519 18.694 1.00 92.31 82 GLY A O 1
ATOM 682 N N . LYS A 1 83 ? -5.726 -1.369 18.115 1.00 94.31 83 LYS A N 1
ATOM 683 C CA . LYS A 1 83 ? -4.640 -1.578 17.136 1.00 94.31 83 LYS A CA 1
ATOM 684 C C . LYS A 1 83 ? -4.975 -2.684 16.119 1.00 94.31 83 LYS A C 1
ATOM 686 O O . LYS A 1 83 ? -6.057 -2.713 15.547 1.00 94.31 83 LYS A O 1
ATOM 691 N N . TRP A 1 84 ? -4.083 -3.656 15.928 1.00 93.69 84 TRP A N 1
ATOM 692 C CA . TRP A 1 84 ? -4.326 -4.821 15.074 1.00 93.69 84 TRP A CA 1
ATOM 693 C C . TRP A 1 84 ? -5.489 -5.707 15.544 1.00 93.69 84 TRP A C 1
ATOM 695 O O . TRP A 1 84 ? -6.129 -6.356 14.723 1.00 93.69 84 TRP A O 1
ATOM 705 N N . THR A 1 85 ? -5.822 -5.725 16.838 1.00 95.44 85 THR A N 1
ATOM 706 C CA . THR A 1 85 ? -6.973 -6.496 17.332 1.00 95.44 85 THR A CA 1
ATOM 707 C C . THR A 1 85 ? -8.286 -5.924 16.804 1.00 95.44 85 THR A C 1
ATOM 709 O O . THR A 1 85 ? -9.175 -6.694 16.438 1.00 95.44 85 THR A O 1
ATOM 712 N N . SER A 1 86 ? -8.419 -4.596 16.710 1.00 93.94 86 SER A N 1
ATOM 713 C CA . SER A 1 86 ? -9.622 -3.991 16.128 1.00 93.94 86 SER A CA 1
ATOM 714 C C . SER A 1 86 ? -9.688 -4.169 14.614 1.00 93.94 86 SER A C 1
ATOM 716 O O . SER A 1 86 ? -10.788 -4.345 14.097 1.00 93.94 86 SER A O 1
ATOM 718 N N . PHE A 1 87 ? -8.547 -4.264 13.921 1.00 93.81 87 PHE A N 1
ATOM 719 C CA . PHE A 1 87 ? -8.508 -4.714 12.525 1.00 93.81 87 PHE A CA 1
ATOM 720 C C . PHE A 1 87 ? -9.041 -6.145 12.364 1.00 93.81 87 PHE A C 1
ATOM 722 O O . PHE A 1 87 ? -9.905 -6.403 11.533 1.00 93.81 87 PHE A O 1
ATOM 729 N N . VAL A 1 88 ? -8.603 -7.087 13.205 1.00 92.94 88 VAL A N 1
ATOM 730 C CA . VAL A 1 88 ? -9.118 -8.468 13.165 1.00 92.94 88 VAL A CA 1
ATOM 731 C C . VAL A 1 88 ? -10.627 -8.503 13.435 1.00 92.94 88 VAL A C 1
ATOM 733 O O . VAL A 1 88 ? -11.365 -9.226 12.768 1.00 92.94 88 VAL A O 1
ATOM 736 N N . GLN A 1 89 ? -11.109 -7.712 14.397 1.00 94.12 89 GLN A N 1
ATOM 737 C CA . GLN A 1 89 ? -12.544 -7.576 14.670 1.00 94.12 89 GLN A CA 1
ATOM 738 C C . GLN A 1 89 ? -13.313 -6.909 13.528 1.00 94.12 89 GLN A C 1
ATOM 740 O O . GLN A 1 89 ? -14.498 -7.192 13.365 1.00 94.12 89 GLN A O 1
ATOM 745 N N . TYR A 1 90 ? -12.679 -5.999 12.791 1.00 93.88 90 TYR A N 1
ATOM 746 C CA . TYR A 1 90 ? -13.239 -5.395 11.591 1.00 93.88 90 TYR A CA 1
ATOM 747 C C . TYR A 1 90 ? -13.439 -6.461 10.510 1.00 93.88 90 TYR A C 1
ATOM 749 O O . TYR A 1 90 ? -14.568 -6.679 10.085 1.00 93.88 90 TYR A O 1
ATOM 757 N N . CYS A 1 91 ? -12.389 -7.212 10.165 1.00 90.94 91 CYS A N 1
ATOM 758 C CA . CYS A 1 91 ? -12.459 -8.268 9.152 1.00 90.94 91 CYS A CA 1
ATOM 759 C C . CYS A 1 91 ? -13.544 -9.308 9.467 1.00 90.94 91 CYS A C 1
ATOM 761 O O . CYS A 1 91 ? -14.313 -9.678 8.590 1.00 90.94 91 CYS A O 1
ATOM 763 N N . LYS A 1 92 ? -13.682 -9.713 10.738 1.00 92.50 92 LYS A N 1
ATOM 764 C CA . LYS A 1 92 ? -14.737 -10.646 11.179 1.00 92.50 92 LYS A CA 1
ATOM 765 C C . LYS A 1 92 ? -16.173 -10.154 10.958 1.00 92.50 92 LYS A C 1
ATOM 767 O O . LYS A 1 92 ? -17.080 -10.967 11.040 1.00 92.50 92 LYS A O 1
ATOM 772 N N . ARG A 1 93 ? -16.394 -8.848 10.787 1.00 89.94 93 ARG A N 1
ATOM 773 C CA . ARG A 1 93 ? -17.730 -8.265 10.570 1.00 89.94 93 ARG A CA 1
ATOM 774 C C . ARG A 1 93 ? -18.092 -8.120 9.096 1.00 89.94 93 ARG A C 1
ATOM 776 O O . ARG A 1 93 ? -19.267 -7.957 8.794 1.00 89.94 93 ARG A O 1
ATOM 783 N N . VAL A 1 94 ? -17.092 -8.096 8.218 1.00 82.44 94 VAL A N 1
ATOM 784 C CA . VAL A 1 94 ? -17.255 -7.832 6.779 1.00 82.44 94 VAL A CA 1
ATOM 785 C C . VAL A 1 94 ? -17.193 -9.132 5.954 1.00 82.44 94 VAL A C 1
ATOM 787 O O . VAL A 1 94 ? -17.571 -9.122 4.786 1.00 82.44 94 VAL A O 1
ATOM 790 N N . CYS A 1 95 ? -16.752 -10.244 6.559 1.00 57.38 95 CYS A N 1
ATOM 791 C CA . CYS A 1 95 ? -16.820 -11.609 6.017 1.00 57.38 95 CYS A CA 1
ATOM 792 C C . CYS A 1 95 ? -18.087 -12.336 6.479 1.00 57.38 95 CYS A C 1
ATOM 794 O O . CYS A 1 95 ? -18.619 -13.122 5.667 1.00 57.38 95 CYS A O 1
#

Sequence (95 aa):
MHVLTKDELTIACFDEDYFAELLEQKLNNGLSWDVFVTAFVLFVAVVREISNYNAEGFYHLNKLQNVFRKYRLTDWVANQPGKWTSFVQYCKRVC

Secondary structure (DSSP, 8-state):
-PPPPHHHHHHHHH-HHHHHHHHHHHHTT---HHHHHHHHHHHHHHHHHHGGGHHHHHHHHHHHHHHHHHTTHHHHHHTSTTHHHHHHHHHHHH-